Protein AF-A0A5C7Q2H9-F1 (afdb_monomer)

Structure (mmCIF, N/CA/C/O backbone):
data_AF-A0A5C7Q2H9-F1
#
_entry.id   AF-A0A5C7Q2H9-F1
#
loop_
_atom_site.group_PDB
_atom_site.id
_atom_site.type_symbol
_atom_site.label_atom_id
_atom_site.label_alt_id
_atom_site.label_comp_id
_atom_site.label_asym_id
_atom_site.label_entity_id
_atom_site.label_seq_id
_atom_site.pdbx_PDB_ins_code
_atom_site.Cartn_x
_atom_site.Cartn_y
_atom_site.Cartn_z
_atom_site.occupancy
_atom_site.B_iso_or_equiv
_atom_site.auth_seq_id
_atom_site.auth_comp_id
_atom_site.auth_asym_id
_atom_site.auth_atom_id
_atom_site.pdbx_PDB_model_num
ATOM 1 N N . MET A 1 1 ? 80.561 -2.958 -40.120 1.00 43.91 1 MET A N 1
ATOM 2 C CA . MET A 1 1 ? 79.368 -3.526 -39.454 1.00 43.91 1 MET A CA 1
ATOM 3 C C . MET A 1 1 ? 79.113 -2.727 -38.179 1.00 43.91 1 MET A C 1
ATOM 5 O O . MET A 1 1 ? 79.633 -3.078 -37.132 1.00 43.91 1 MET A O 1
ATOM 9 N N . THR A 1 2 ? 78.422 -1.591 -38.275 1.00 43.97 2 THR A N 1
ATOM 10 C CA . THR A 1 2 ? 78.066 -0.746 -37.122 1.00 43.97 2 THR A CA 1
ATOM 11 C C . THR A 1 2 ? 76.603 -1.008 -36.749 1.00 43.97 2 THR A C 1
ATOM 13 O O . THR A 1 2 ? 75.748 -1.007 -37.637 1.00 43.97 2 THR A O 1
ATOM 16 N N . PRO A 1 3 ? 76.284 -1.284 -35.473 1.00 53.56 3 PRO A N 1
ATOM 17 C CA . PRO A 1 3 ? 74.920 -1.579 -35.064 1.00 53.56 3 PRO A CA 1
ATOM 18 C C . PRO A 1 3 ? 74.097 -0.288 -35.021 1.00 53.56 3 PRO A C 1
ATOM 20 O O . PRO A 1 3 ? 74.518 0.722 -34.459 1.00 53.56 3 PRO A O 1
ATOM 23 N N . TRP A 1 4 ? 72.906 -0.331 -35.618 1.00 52.41 4 TRP A N 1
ATOM 24 C CA . TRP A 1 4 ? 71.904 0.731 -35.553 1.00 52.41 4 TRP A CA 1
ATOM 25 C C . TRP A 1 4 ? 71.413 0.890 -34.105 1.00 52.41 4 TRP A C 1
ATOM 27 O O . TRP A 1 4 ? 70.539 0.162 -33.632 1.00 52.41 4 TRP A O 1
ATOM 37 N N . SER A 1 5 ? 71.982 1.849 -33.380 1.00 57.59 5 SER A N 1
ATOM 38 C CA . SER A 1 5 ? 71.458 2.308 -32.099 1.00 57.59 5 SER A CA 1
ATOM 39 C C . SER A 1 5 ? 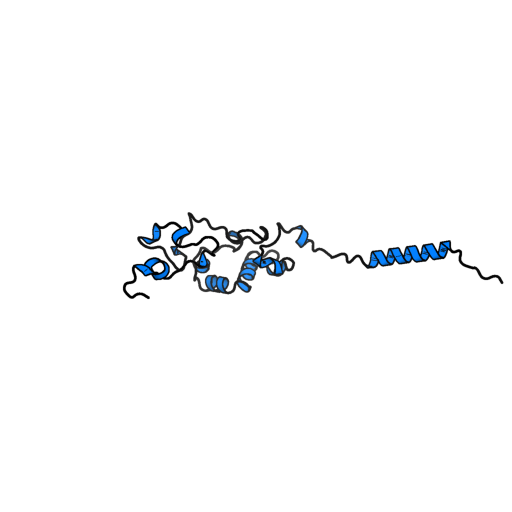70.201 3.146 -32.349 1.00 57.59 5 SER A C 1
ATOM 41 O O . SER A 1 5 ? 70.237 4.231 -32.926 1.00 57.59 5 SER A O 1
ATOM 43 N N . ALA A 1 6 ? 69.045 2.612 -31.948 1.00 56.84 6 ALA A N 1
ATOM 44 C CA . ALA A 1 6 ? 67.776 3.324 -32.029 1.00 56.84 6 ALA A CA 1
ATOM 45 C C . ALA A 1 6 ? 67.854 4.635 -31.229 1.00 56.84 6 ALA A C 1
ATOM 47 O O . ALA A 1 6 ? 68.135 4.621 -30.029 1.00 56.84 6 ALA A O 1
ATOM 48 N N . THR A 1 7 ? 67.586 5.760 -31.894 1.00 55.88 7 THR A N 1
ATOM 49 C CA . THR A 1 7 ? 67.610 7.089 -31.280 1.00 55.88 7 THR A CA 1
ATOM 50 C C . THR A 1 7 ? 66.599 7.190 -30.125 1.00 55.88 7 THR A C 1
ATOM 52 O O . THR A 1 7 ? 65.495 6.637 -30.216 1.00 55.88 7 THR A O 1
ATOM 55 N N . PRO A 1 8 ? 66.932 7.907 -29.035 1.00 58.62 8 PRO A N 1
ATOM 56 C CA . PRO A 1 8 ? 66.108 7.993 -27.821 1.00 58.62 8 PRO A CA 1
ATOM 57 C C . PRO A 1 8 ? 64.668 8.471 -28.083 1.00 58.62 8 PRO A C 1
ATOM 59 O O . PRO A 1 8 ? 63.737 8.015 -27.419 1.00 58.62 8 PRO A O 1
ATOM 62 N N . ALA A 1 9 ? 64.455 9.275 -29.130 1.00 57.66 9 ALA A N 1
ATOM 63 C CA . ALA A 1 9 ? 63.135 9.727 -29.573 1.00 57.66 9 ALA A CA 1
ATOM 64 C C . ALA A 1 9 ? 62.186 8.579 -29.988 1.00 57.66 9 ALA A C 1
ATOM 66 O O . ALA A 1 9 ? 60.993 8.619 -29.695 1.00 57.66 9 ALA A O 1
ATOM 67 N N . ARG A 1 10 ? 62.701 7.509 -30.615 1.00 56.38 10 ARG A N 1
ATOM 68 C CA . ARG A 1 10 ? 61.885 6.355 -31.047 1.00 56.38 10 ARG A CA 1
ATOM 69 C C . ARG A 1 10 ? 61.493 5.438 -29.887 1.00 56.38 10 ARG A C 1
ATOM 71 O O . ARG A 1 10 ? 60.463 4.769 -29.956 1.00 56.38 10 ARG A O 1
ATOM 78 N N . ARG A 1 11 ? 62.298 5.407 -28.818 1.00 57.28 11 ARG A N 1
ATOM 79 C CA . ARG A 1 11 ? 61.964 4.691 -27.577 1.00 57.28 11 ARG A CA 1
ATOM 80 C C . ARG A 1 11 ? 60.882 5.438 -26.798 1.00 57.28 11 ARG A C 1
ATOM 82 O O . ARG A 1 11 ? 59.907 4.806 -26.409 1.00 57.28 11 ARG A O 1
ATOM 89 N N . ALA A 1 12 ? 60.990 6.761 -26.664 1.00 60.12 12 ALA A N 1
ATOM 90 C CA . ALA A 1 12 ? 59.970 7.586 -26.008 1.00 60.12 12 ALA A CA 1
ATOM 91 C C . ALA A 1 12 ? 58.595 7.490 -26.698 1.00 60.12 12 ALA A C 1
ATOM 93 O O . ALA A 1 12 ? 57.584 7.310 -26.027 1.00 60.12 12 ALA A O 1
ATOM 94 N N . ALA A 1 13 ? 58.557 7.500 -28.036 1.00 60.72 13 ALA A N 1
ATOM 95 C CA . ALA A 1 13 ? 57.314 7.361 -28.800 1.00 60.72 13 ALA A CA 1
ATOM 96 C C . ALA A 1 13 ? 56.616 6.000 -28.598 1.00 60.72 13 ALA A C 1
ATOM 98 O O . ALA A 1 13 ? 55.392 5.943 -28.527 1.00 60.72 13 ALA A O 1
ATOM 99 N N . ARG A 1 14 ? 57.376 4.901 -28.456 1.00 59.72 14 ARG A N 1
ATOM 100 C CA . ARG A 1 14 ? 56.824 3.562 -28.168 1.00 59.72 14 ARG A CA 1
ATOM 101 C C . ARG A 1 14 ? 56.253 3.446 -26.755 1.00 59.72 14 ARG A C 1
ATOM 103 O O . ARG A 1 14 ? 55.215 2.817 -26.584 1.00 59.72 14 ARG A O 1
ATOM 110 N N . TRP A 1 15 ? 56.897 4.067 -25.767 1.00 60.41 15 TRP A N 1
ATOM 111 C CA . TRP A 1 15 ? 56.388 4.107 -24.393 1.00 60.41 15 TRP A CA 1
ATOM 112 C C . TRP A 1 15 ? 55.160 5.009 -24.257 1.00 60.41 15 TRP A C 1
ATOM 114 O O . TRP A 1 15 ? 54.217 4.635 -23.570 1.00 60.41 15 TRP A O 1
ATOM 124 N N . LEU A 1 16 ? 55.122 6.134 -24.977 1.00 60.50 16 LEU A N 1
ATOM 125 C CA . LEU A 1 16 ? 53.934 6.985 -25.071 1.00 60.50 16 LEU A CA 1
ATOM 126 C C . LEU A 1 16 ? 52.753 6.246 -25.719 1.00 60.50 16 LEU A C 1
ATOM 128 O O . LEU A 1 16 ? 51.650 6.293 -25.185 1.00 60.50 16 LEU A O 1
ATOM 132 N N . LEU A 1 17 ? 52.975 5.502 -26.809 1.00 59.62 17 LEU A N 1
ATOM 133 C CA . LEU A 1 17 ? 51.911 4.714 -27.448 1.00 59.62 17 LEU A CA 1
ATOM 134 C C . LEU A 1 17 ? 51.397 3.575 -26.547 1.00 59.62 17 LEU A C 1
ATOM 136 O O . LEU A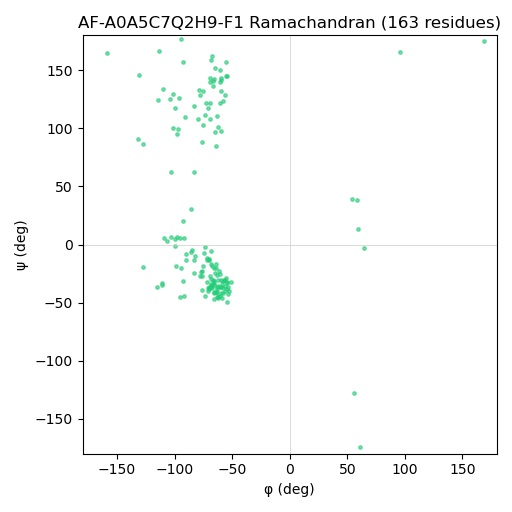 1 17 ? 50.193 3.341 -26.474 1.00 59.62 17 LEU A O 1
ATOM 140 N N . ALA A 1 18 ? 52.299 2.879 -25.845 1.00 61.97 18 ALA A N 1
ATOM 141 C CA . ALA A 1 18 ? 51.935 1.814 -24.910 1.00 61.97 18 ALA A CA 1
ATOM 142 C C . ALA A 1 18 ? 51.188 2.353 -23.677 1.00 61.97 18 ALA A C 1
ATOM 144 O O . ALA A 1 18 ? 50.229 1.732 -23.227 1.00 61.97 18 ALA A O 1
ATOM 145 N N . ALA A 1 19 ? 51.574 3.530 -23.172 1.00 61.59 19 ALA A N 1
ATOM 146 C CA . ALA A 1 19 ? 50.869 4.204 -22.086 1.00 61.59 19 ALA A CA 1
ATOM 147 C C . ALA A 1 19 ? 49.458 4.643 -22.510 1.00 61.59 19 ALA A C 1
ATOM 149 O O . ALA A 1 19 ? 48.507 4.422 -21.768 1.00 61.59 19 ALA A O 1
ATOM 150 N N . VAL A 1 20 ? 49.288 5.182 -23.722 1.00 62.62 20 VAL A N 1
ATOM 151 C CA . VAL A 1 20 ? 47.965 5.569 -24.249 1.00 62.62 20 VAL A CA 1
ATOM 152 C C . VAL A 1 20 ? 47.046 4.353 -24.429 1.00 62.62 20 VAL A C 1
ATOM 154 O O . VAL A 1 20 ? 45.878 4.410 -24.051 1.00 62.62 20 VAL A O 1
ATOM 157 N N . LEU A 1 21 ? 47.565 3.224 -24.926 1.00 60.34 21 LEU A N 1
ATOM 158 C CA . LEU A 1 21 ? 46.790 1.982 -25.059 1.00 60.34 21 LEU A CA 1
ATOM 159 C C . LEU A 1 21 ? 46.430 1.353 -23.700 1.00 60.34 21 LEU A C 1
ATOM 161 O O . LEU A 1 21 ? 45.325 0.836 -23.546 1.00 60.34 21 LEU A O 1
ATOM 165 N N . ALA A 1 22 ? 47.311 1.442 -22.700 1.00 59.91 22 ALA A N 1
ATOM 166 C CA . ALA A 1 22 ? 47.019 0.988 -21.338 1.00 59.91 22 ALA A CA 1
ATOM 167 C C . ALA A 1 22 ? 45.946 1.853 -20.647 1.00 59.91 22 ALA A C 1
ATOM 169 O O . ALA A 1 22 ? 45.101 1.320 -19.932 1.00 59.91 22 ALA A O 1
ATOM 170 N N . ILE A 1 23 ? 45.921 3.165 -20.913 1.00 60.00 23 ILE A N 1
ATOM 171 C CA . ILE A 1 23 ? 44.886 4.078 -20.399 1.00 60.00 23 ILE A CA 1
ATOM 172 C C . ILE A 1 23 ? 43.519 3.788 -21.049 1.00 60.00 23 ILE A C 1
ATOM 174 O O . ILE A 1 23 ? 42.492 3.830 -20.373 1.00 60.00 23 ILE A O 1
ATOM 178 N N . MET A 1 24 ? 43.485 3.424 -22.336 1.00 56.75 24 MET A N 1
ATOM 179 C CA . MET A 1 24 ? 42.240 3.041 -23.019 1.00 56.75 24 MET A CA 1
ATOM 180 C C . MET A 1 24 ? 41.699 1.671 -22.572 1.00 56.75 24 MET A C 1
ATOM 182 O O . MET A 1 24 ? 40.485 1.496 -22.503 1.00 56.75 24 MET A O 1
ATOM 186 N N . GLY A 1 25 ? 42.568 0.722 -22.204 1.00 55.81 25 GLY A N 1
ATOM 187 C CA . GLY A 1 25 ? 42.173 -0.612 -21.721 1.00 55.81 25 GLY A CA 1
ATOM 188 C C . GLY A 1 25 ? 41.556 -0.649 -20.314 1.00 55.81 25 GLY A C 1
ATOM 189 O O . GLY A 1 25 ? 40.994 -1.670 -19.925 1.00 55.81 25 GLY A O 1
ATOM 190 N N . TRP A 1 26 ? 41.634 0.450 -19.557 1.00 55.25 26 TRP A N 1
ATOM 191 C CA . TRP A 1 26 ? 41.023 0.589 -18.225 1.00 55.25 26 TRP A CA 1
ATOM 192 C C . TRP A 1 26 ? 39.693 1.336 -18.210 1.00 55.25 26 TRP A C 1
ATOM 194 O O . TRP A 1 26 ? 39.067 1.453 -17.157 1.00 55.25 26 TRP A O 1
ATOM 204 N N . SER A 1 27 ? 39.220 1.801 -19.365 1.00 55.00 27 SER A N 1
ATOM 205 C CA . SER A 1 27 ? 37.860 2.315 -19.470 1.00 55.00 27 SER A CA 1
ATOM 206 C C . SER A 1 27 ? 36.901 1.128 -19.496 1.00 55.00 27 SER A C 1
ATOM 208 O O . SER A 1 27 ? 36.553 0.617 -20.559 1.00 55.00 27 SER A O 1
ATOM 210 N N . SER A 1 28 ? 36.475 0.664 -18.321 1.00 58.38 28 SER A N 1
ATOM 211 C CA . SER A 1 28 ? 35.272 -0.154 -18.205 1.00 58.38 28 SER A CA 1
ATOM 212 C C . SER A 1 28 ? 34.087 0.711 -18.626 1.00 58.38 28 SER A C 1
ATOM 214 O O . SER A 1 28 ? 33.424 1.348 -17.811 1.00 58.38 28 SER A O 1
ATOM 216 N N . ALA A 1 29 ? 33.839 0.772 -19.934 1.00 55.72 29 ALA A N 1
ATOM 217 C CA . ALA A 1 29 ? 32.596 1.287 -20.469 1.00 55.72 29 ALA A CA 1
ATOM 218 C C . ALA A 1 29 ? 31.479 0.409 -19.896 1.00 55.72 29 ALA A C 1
ATOM 220 O O . ALA A 1 29 ? 31.248 -0.710 -20.353 1.00 55.72 29 ALA A O 1
ATOM 221 N N . GLN A 1 30 ? 30.838 0.882 -18.829 1.00 62.19 30 GLN A N 1
ATOM 222 C CA . GLN A 1 30 ? 29.636 0.254 -18.317 1.00 62.19 30 GLN A CA 1
ATOM 223 C C . GLN A 1 30 ? 28.590 0.387 -19.421 1.00 62.19 30 GLN A C 1
ATOM 225 O O . GLN A 1 30 ? 28.160 1.494 -19.740 1.00 62.19 30 GLN A O 1
ATOM 230 N N . ALA A 1 31 ? 28.227 -0.729 -20.049 1.00 47.25 31 ALA A N 1
ATOM 231 C CA . ALA A 1 31 ? 27.101 -0.765 -20.965 1.00 47.25 31 ALA A CA 1
ATOM 232 C C . ALA A 1 31 ? 25.847 -0.410 -20.157 1.00 47.25 31 ALA A C 1
ATOM 234 O O . ALA A 1 31 ? 25.347 -1.224 -19.384 1.00 47.25 31 ALA A O 1
ATOM 235 N N . GLN A 1 32 ? 25.389 0.835 -20.268 1.00 56.81 32 GLN A N 1
ATOM 236 C CA . GLN A 1 32 ? 24.126 1.245 -19.674 1.00 56.81 32 GLN A CA 1
ATOM 237 C C . GLN A 1 32 ? 23.010 0.843 -20.637 1.00 56.81 32 GLN A C 1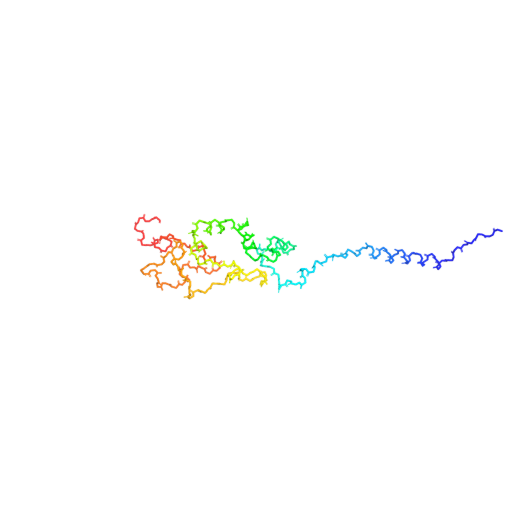
ATOM 239 O O . GLN A 1 32 ? 23.000 1.245 -21.800 1.00 56.81 32 GLN A O 1
ATOM 244 N N . ASN A 1 33 ? 22.110 -0.013 -20.160 1.00 61.69 33 ASN A N 1
ATOM 245 C CA . ASN A 1 33 ? 20.968 -0.519 -20.919 1.00 61.69 33 ASN A CA 1
ATOM 246 C C . ASN A 1 33 ? 20.063 0.660 -21.333 1.00 61.69 33 ASN A C 1
ATOM 248 O O . ASN A 1 33 ? 19.848 1.574 -20.534 1.00 61.69 33 ASN A O 1
ATOM 252 N N . ILE A 1 34 ? 19.515 0.654 -22.555 1.00 65.06 34 ILE A N 1
ATOM 253 C CA . ILE A 1 34 ? 18.642 1.730 -23.084 1.00 65.06 34 ILE A CA 1
ATOM 254 C C . ILE A 1 34 ? 17.426 1.975 -22.179 1.00 65.06 34 ILE A C 1
ATOM 256 O O . ILE A 1 34 ? 16.949 3.099 -22.043 1.00 65.06 34 ILE A O 1
ATOM 260 N N . GLU A 1 35 ? 16.960 0.926 -21.512 1.00 62.72 35 GLU A N 1
ATOM 261 C CA . GLU A 1 35 ? 15.871 0.941 -20.544 1.00 62.72 35 GLU A CA 1
ATOM 262 C C . GLU A 1 35 ? 16.145 1.903 -19.379 1.00 62.72 35 GLU A C 1
ATOM 264 O O . GLU A 1 35 ? 15.220 2.538 -18.877 1.00 62.72 35 GLU A O 1
ATOM 269 N N . SER A 1 36 ? 17.418 2.079 -19.004 1.00 59.78 36 SER A N 1
ATOM 270 C CA . SER A 1 36 ? 17.836 3.007 -17.954 1.00 59.78 36 SER A CA 1
ATOM 271 C C . SER A 1 36 ? 17.576 4.469 -18.325 1.00 59.78 36 SER A C 1
ATOM 273 O O . SER A 1 36 ? 17.242 5.268 -17.459 1.00 59.78 36 SER A O 1
ATOM 275 N N . VAL A 1 37 ? 17.674 4.811 -19.613 1.00 66.94 37 VAL A N 1
ATOM 276 C CA . VAL A 1 37 ? 17.479 6.179 -20.127 1.00 66.94 37 VAL A CA 1
ATOM 277 C C . VAL A 1 37 ? 15.996 6.563 -20.171 1.00 66.94 37 VAL A C 1
ATOM 279 O O . VAL A 1 37 ? 15.651 7.740 -20.136 1.00 66.94 37 VAL A O 1
ATOM 282 N N . LEU A 1 38 ? 15.105 5.572 -20.223 1.00 71.81 38 LEU A N 1
ATOM 283 C CA . LEU A 1 38 ? 13.660 5.764 -20.364 1.00 71.81 38 LEU A CA 1
ATOM 284 C C . LEU A 1 38 ? 12.903 5.695 -19.025 1.00 71.81 38 LEU A C 1
ATOM 286 O O . LEU A 1 38 ? 11.669 5.705 -19.025 1.00 71.81 38 LEU A O 1
ATOM 290 N N . ARG A 1 39 ? 13.605 5.616 -17.883 1.00 74.75 39 ARG A N 1
ATOM 291 C CA . ARG A 1 39 ? 12.962 5.533 -16.563 1.00 74.75 39 ARG A CA 1
ATOM 292 C C . ARG A 1 39 ? 12.470 6.926 -16.110 1.00 74.75 39 ARG A C 1
ATOM 294 O O . ARG A 1 39 ? 13.264 7.863 -16.111 1.00 74.75 39 ARG A O 1
ATOM 301 N N . PRO A 1 40 ? 11.194 7.093 -15.698 1.00 80.12 40 PRO A N 1
ATOM 302 C CA . PRO A 1 40 ? 10.653 8.398 -15.282 1.00 80.12 40 PRO A CA 1
ATOM 303 C C . PRO A 1 40 ? 11.357 9.024 -14.068 1.00 80.12 40 PRO A C 1
ATOM 305 O O . PRO A 1 40 ? 11.280 10.233 -13.866 1.00 80.12 40 PRO A O 1
ATOM 308 N N . GLY A 1 41 ? 12.010 8.193 -13.255 1.00 85.06 41 GLY A N 1
ATOM 309 C CA . GLY A 1 41 ? 12.741 8.560 -12.050 1.00 85.06 41 GLY A CA 1
ATOM 310 C C . GLY A 1 41 ? 13.117 7.317 -11.244 1.00 85.06 41 GLY A C 1
ATOM 311 O O . GLY A 1 41 ? 12.713 6.196 -11.590 1.00 85.06 41 GLY A O 1
ATOM 312 N N . ASP A 1 42 ? 13.875 7.521 -10.169 1.00 90.81 42 ASP A N 1
ATOM 313 C CA . ASP A 1 42 ? 14.256 6.461 -9.234 1.00 90.81 42 ASP A CA 1
ATOM 314 C C . ASP A 1 42 ? 13.018 5.744 -8.681 1.00 90.81 42 ASP A C 1
ATOM 316 O O . ASP A 1 42 ? 11.976 6.360 -8.413 1.00 90.81 42 ASP A O 1
ATOM 320 N N . VAL A 1 43 ? 13.151 4.438 -8.447 1.00 92.44 43 VAL A N 1
ATOM 321 C CA . VAL A 1 43 ? 12.127 3.675 -7.723 1.00 92.44 43 VAL A CA 1
ATOM 322 C C . VAL A 1 43 ? 12.072 4.098 -6.252 1.00 92.44 43 VAL A C 1
ATOM 324 O O . VAL A 1 43 ? 13.049 4.625 -5.709 1.00 92.44 43 VAL A O 1
ATOM 327 N N . ILE A 1 44 ? 10.958 3.851 -5.563 1.00 93.94 44 ILE A N 1
ATOM 328 C CA . ILE A 1 44 ? 10.831 4.126 -4.125 1.00 93.94 44 ILE A CA 1
ATOM 329 C C . ILE A 1 44 ? 11.931 3.438 -3.308 1.00 93.94 44 ILE A C 1
ATOM 331 O O . ILE A 1 44 ? 12.481 2.406 -3.696 1.00 93.94 44 ILE A O 1
ATOM 335 N N . GLN A 1 45 ? 12.215 3.966 -2.114 1.00 94.25 45 GLN A N 1
ATOM 336 C CA . GLN A 1 45 ? 13.271 3.434 -1.247 1.00 94.25 45 GLN A CA 1
ATOM 337 C C . GLN A 1 45 ? 13.131 1.926 -0.973 1.00 94.25 45 GLN A C 1
ATOM 339 O O . GLN A 1 45 ? 14.134 1.218 -0.909 1.00 94.25 45 GLN A O 1
ATOM 344 N N . GLY A 1 46 ? 11.897 1.424 -0.841 1.00 92.38 46 GLY A N 1
ATOM 345 C CA . GLY A 1 46 ? 11.622 0.006 -0.585 1.00 92.38 46 GLY A CA 1
ATOM 346 C C . GLY A 1 46 ? 12.031 -0.932 -1.726 1.00 92.38 46 GLY A C 1
ATOM 347 O O . GLY A 1 46 ? 12.329 -2.097 -1.474 1.00 92.38 46 GLY A O 1
ATOM 348 N N . HIS A 1 47 ? 12.100 -0.426 -2.959 1.00 94.56 47 HIS A N 1
ATOM 349 C CA . HIS A 1 47 ? 12.478 -1.197 -4.144 1.00 94.56 47 HIS A CA 1
ATOM 350 C C . HIS A 1 47 ? 13.851 -0.819 -4.703 1.00 94.56 47 HIS A C 1
ATOM 352 O O . HIS A 1 47 ? 14.269 -1.393 -5.702 1.00 94.56 47 HIS A O 1
ATOM 358 N N . ALA A 1 48 ? 14.607 0.052 -4.024 1.00 94.38 48 ALA A N 1
ATOM 359 C CA . ALA A 1 48 ? 15.941 0.486 -4.452 1.00 94.38 48 ALA A CA 1
ATOM 360 C C . ALA A 1 48 ? 16.894 -0.674 -4.791 1.00 94.38 48 ALA A C 1
ATOM 362 O O . ALA A 1 48 ? 17.709 -0.569 -5.701 1.00 94.38 48 ALA A O 1
ATOM 363 N N . LYS A 1 49 ? 16.758 -1.812 -4.100 1.00 94.25 49 LYS A N 1
ATOM 364 C CA . LYS A 1 49 ? 17.547 -3.024 -4.362 1.00 94.25 49 LYS A CA 1
ATOM 365 C C . LYS A 1 49 ? 17.330 -3.609 -5.769 1.00 94.25 49 LYS A C 1
ATOM 367 O O . LYS A 1 49 ? 18.237 -4.240 -6.299 1.00 94.25 49 LYS A O 1
ATOM 372 N N . TRP A 1 50 ? 16.141 -3.441 -6.339 1.00 91.81 50 TRP A N 1
ATOM 373 C CA . TRP A 1 50 ? 15.706 -4.066 -7.595 1.00 91.81 50 TRP A CA 1
ATOM 374 C C . TRP A 1 50 ? 15.734 -3.111 -8.784 1.00 91.81 50 TRP A C 1
ATOM 376 O O . TRP A 1 50 ? 15.293 -3.464 -9.871 1.00 91.81 50 TRP A O 1
ATOM 386 N N . GLU A 1 51 ? 16.254 -1.904 -8.589 1.00 89.06 51 GLU A N 1
ATOM 387 C CA . GLU A 1 51 ? 16.182 -0.832 -9.572 1.00 89.06 51 GLU A CA 1
ATOM 388 C C . GLU A 1 51 ? 16.815 -1.182 -10.928 1.00 89.06 51 GLU A C 1
ATOM 390 O O . GLU A 1 51 ? 16.276 -0.833 -11.977 1.00 89.06 51 GLU A O 1
ATOM 395 N N . GLU A 1 52 ? 17.921 -1.923 -10.915 1.00 87.44 52 GLU A N 1
ATOM 396 C CA . GLU A 1 52 ? 18.602 -2.353 -12.140 1.00 87.44 52 GLU A CA 1
ATOM 397 C C . GLU A 1 52 ? 18.030 -3.652 -12.729 1.00 87.44 52 GLU A C 1
ATOM 399 O O . GLU A 1 52 ? 18.401 -4.058 -13.830 1.00 87.44 52 GLU A O 1
ATOM 404 N N . ASP A 1 53 ? 17.107 -4.313 -12.027 1.00 90.12 53 ASP A N 1
ATOM 405 C CA . ASP A 1 53 ? 16.479 -5.557 -12.467 1.00 90.12 53 ASP A CA 1
ATOM 406 C C . ASP A 1 53 ? 15.063 -5.306 -12.994 1.00 90.12 53 ASP A C 1
ATOM 408 O O . ASP A 1 53 ? 14.066 -5.804 -12.472 1.00 90.12 53 ASP A O 1
ATOM 412 N N . CYS A 1 54 ? 14.959 -4.517 -14.067 1.00 88.31 54 CYS A N 1
ATOM 413 C CA . CYS A 1 54 ? 13.679 -4.029 -14.591 1.00 88.31 54 CYS A CA 1
ATOM 414 C C . CYS A 1 54 ? 12.663 -5.151 -14.884 1.00 88.31 54 CYS A C 1
ATOM 416 O O . CYS A 1 54 ? 11.455 -4.959 -14.735 1.00 88.31 54 CYS A O 1
ATOM 418 N N . LYS A 1 55 ? 13.138 -6.340 -15.283 1.00 90.31 55 LYS A N 1
ATOM 419 C CA . LYS A 1 55 ? 12.304 -7.521 -15.581 1.00 90.31 55 LYS A CA 1
ATOM 420 C C . LYS A 1 55 ? 11.606 -8.109 -14.350 1.00 90.31 55 LYS A C 1
ATOM 422 O O . LYS A 1 55 ? 10.618 -8.814 -14.519 1.00 90.31 55 LYS A O 1
ATOM 427 N N . SER A 1 56 ? 12.074 -7.798 -13.140 1.00 91.25 56 SER A N 1
ATOM 428 C CA . SER A 1 56 ? 11.391 -8.181 -11.899 1.00 91.25 56 SER A CA 1
ATOM 429 C C . SER A 1 56 ? 10.065 -7.441 -11.715 1.00 91.25 56 SER A C 1
ATOM 431 O O . SER A 1 56 ? 9.219 -7.880 -10.941 1.00 91.25 56 SER A O 1
ATOM 433 N N . CYS A 1 57 ? 9.849 -6.348 -12.455 1.00 90.00 57 CYS A N 1
ATOM 434 C CA . CYS A 1 57 ? 8.614 -5.573 -12.388 1.00 90.00 57 CYS A CA 1
ATOM 435 C C . CYS A 1 57 ? 7.952 -5.335 -13.747 1.00 90.00 57 CYS A C 1
ATOM 437 O O . CYS A 1 57 ? 6.771 -5.024 -13.764 1.00 90.00 57 CYS A O 1
ATOM 439 N N . HIS A 1 58 ? 8.649 -5.458 -14.879 1.00 90.00 58 HIS A N 1
ATOM 440 C CA . HIS A 1 58 ? 8.102 -5.163 -16.207 1.00 90.00 58 HIS A CA 1
ATOM 441 C C . HIS A 1 58 ? 7.997 -6.398 -17.100 1.00 90.00 58 HIS A C 1
ATOM 443 O O . HIS A 1 58 ? 8.997 -7.039 -17.422 1.00 90.00 58 HIS A O 1
ATOM 449 N N . VAL A 1 59 ? 6.785 -6.649 -17.604 1.00 90.31 59 VAL A N 1
ATOM 450 C CA . VAL A 1 59 ? 6.528 -7.638 -18.659 1.00 90.31 59 VAL A CA 1
ATOM 451 C C . VAL A 1 59 ? 6.293 -6.902 -19.975 1.00 90.31 59 VAL A C 1
ATOM 453 O O . VAL A 1 59 ? 5.442 -6.013 -20.068 1.00 90.31 59 VAL A O 1
ATOM 456 N N . LYS A 1 60 ? 7.063 -7.249 -21.012 1.00 88.56 60 LYS A N 1
ATOM 457 C CA . LYS A 1 60 ? 6.961 -6.604 -22.329 1.00 88.56 60 LYS A CA 1
ATOM 458 C C . LYS A 1 60 ? 5.558 -6.812 -22.906 1.00 88.56 60 LYS A C 1
ATOM 460 O O . LYS A 1 60 ? 5.132 -7.944 -23.090 1.00 88.56 60 LYS A O 1
ATOM 465 N N . PHE A 1 61 ? 4.876 -5.704 -23.200 1.00 87.06 61 PHE A N 1
ATOM 466 C CA . PHE A 1 61 ? 3.543 -5.650 -23.817 1.00 87.06 61 PHE A CA 1
ATOM 467 C C . PHE A 1 61 ? 2.404 -6.350 -23.052 1.00 87.06 61 PHE A C 1
ATOM 469 O O . PHE A 1 61 ? 1.310 -6.472 -23.594 1.00 87.06 61 PHE A O 1
ATOM 476 N N . ASP A 1 62 ? 2.604 -6.724 -21.784 1.00 89.94 62 ASP A N 1
ATOM 477 C CA . ASP A 1 62 ? 1.576 -7.370 -20.962 1.00 89.94 62 ASP A CA 1
ATOM 478 C C . ASP A 1 62 ? 1.460 -6.704 -19.584 1.00 89.94 62 ASP A C 1
ATOM 480 O O . ASP A 1 62 ? 2.126 -7.053 -18.607 1.00 89.94 62 ASP A O 1
ATOM 484 N N . ARG A 1 63 ? 0.577 -5.706 -19.505 1.00 82.81 63 ARG A N 1
ATOM 485 C CA . ARG A 1 63 ? 0.322 -4.973 -18.257 1.00 82.81 63 ARG A CA 1
ATOM 486 C C . ARG A 1 63 ? -0.382 -5.836 -17.207 1.00 82.81 63 ARG A C 1
ATOM 488 O O . ARG A 1 63 ? -0.176 -5.604 -16.022 1.00 82.81 63 ARG A O 1
ATOM 495 N N . ALA A 1 64 ? -1.187 -6.810 -17.631 1.00 84.69 64 ALA A N 1
ATOM 496 C CA . ALA A 1 64 ? -1.948 -7.663 -16.724 1.00 84.69 64 ALA A CA 1
ATOM 497 C C . ALA A 1 64 ? -1.050 -8.717 -16.061 1.00 84.69 64 ALA A C 1
ATOM 499 O O . ALA A 1 64 ? -1.187 -8.985 -14.868 1.00 84.69 64 ALA A O 1
ATOM 500 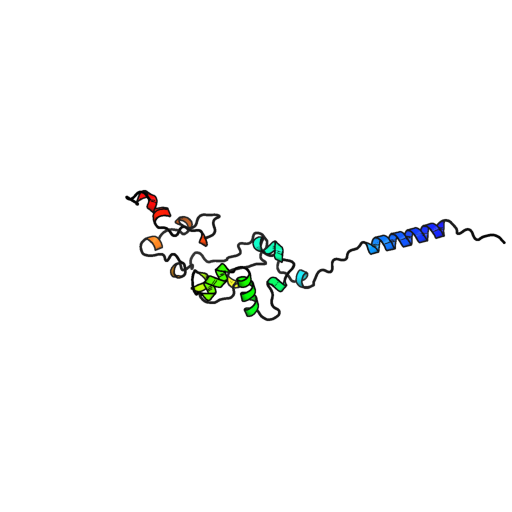N N . ALA A 1 65 ? -0.094 -9.287 -16.800 1.00 90.06 65 ALA A N 1
ATOM 501 C CA . ALA A 1 65 ? 0.927 -10.154 -16.220 1.00 90.06 65 ALA A CA 1
ATOM 502 C C . ALA A 1 65 ? 1.856 -9.387 -15.270 1.00 90.06 65 ALA A C 1
ATOM 504 O O . ALA A 1 65 ? 2.244 -9.930 -14.239 1.00 90.06 65 ALA A O 1
ATOM 505 N N . GLN A 1 66 ? 2.161 -8.120 -15.568 1.00 89.94 66 GLN A N 1
ATOM 506 C CA . GLN A 1 66 ? 2.966 -7.270 -14.690 1.00 89.94 66 GLN A CA 1
ATOM 507 C C . GLN A 1 66 ? 2.339 -7.084 -13.292 1.00 89.94 66 GLN A C 1
ATOM 509 O O . GLN A 1 66 ? 3.074 -7.106 -12.308 1.00 89.94 66 GLN A O 1
ATOM 514 N N . ASP A 1 67 ? 1.011 -6.992 -13.168 1.00 88.56 67 ASP A N 1
ATOM 515 C CA . ASP A 1 67 ? 0.350 -6.907 -11.851 1.00 88.56 67 ASP A CA 1
ATOM 516 C C . ASP A 1 67 ? 0.581 -8.168 -10.988 1.00 88.56 67 ASP A C 1
ATOM 518 O O . ASP A 1 67 ? 0.586 -8.097 -9.757 1.00 88.56 67 ASP A O 1
ATOM 522 N N . ARG A 1 68 ? 0.824 -9.336 -11.606 1.00 89.94 68 ARG A N 1
ATOM 523 C CA . ARG A 1 68 ? 1.132 -10.577 -10.871 1.00 89.94 68 ARG A CA 1
ATOM 524 C C . ARG A 1 68 ? 2.508 -10.532 -10.210 1.00 89.94 68 ARG A C 1
ATOM 526 O O . ARG A 1 68 ? 2.621 -10.972 -9.070 1.00 89.94 68 ARG A O 1
ATOM 533 N N . LEU A 1 69 ? 3.498 -9.916 -10.863 1.00 93.94 69 LEU A N 1
ATOM 534 C CA . LEU A 1 69 ? 4.862 -9.785 -10.330 1.00 93.94 69 LEU A CA 1
ATOM 535 C C . LEU A 1 69 ? 4.887 -9.045 -8.986 1.00 93.94 69 LEU A C 1
ATOM 537 O O . LEU A 1 69 ? 5.662 -9.387 -8.096 1.00 93.94 69 LEU A O 1
ATOM 541 N N . CYS A 1 70 ? 3.986 -8.075 -8.792 1.00 93.50 70 CYS A N 1
ATOM 542 C CA . CYS A 1 70 ? 3.835 -7.387 -7.511 1.00 93.50 70 CYS A CA 1
ATOM 543 C C . CYS A 1 70 ? 3.486 -8.376 -6.385 1.00 93.50 70 CYS A C 1
ATOM 545 O O . CYS A 1 70 ? 4.075 -8.339 -5.306 1.00 93.50 70 CYS A O 1
ATOM 547 N N . MET A 1 71 ? 2.541 -9.283 -6.640 1.00 93.31 71 MET A N 1
ATOM 548 C CA . MET A 1 71 ? 2.030 -10.239 -5.653 1.00 93.31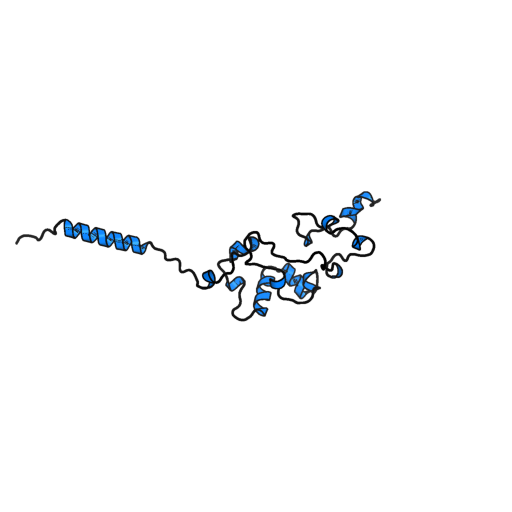 71 MET A CA 1
ATOM 549 C C . MET A 1 71 ? 2.987 -11.404 -5.370 1.00 93.31 71 MET A C 1
ATOM 551 O O . MET A 1 71 ? 2.850 -12.050 -4.329 1.00 93.31 71 MET A O 1
ATOM 555 N N . ASP A 1 72 ? 3.950 -11.672 -6.253 1.00 94.00 72 ASP A N 1
ATOM 556 C CA . ASP A 1 72 ? 4.957 -12.721 -6.053 1.00 94.00 72 ASP A CA 1
ATOM 557 C C . ASP A 1 72 ? 5.920 -12.370 -4.905 1.00 94.00 72 ASP A C 1
ATOM 559 O O . ASP A 1 72 ? 6.323 -13.241 -4.122 1.00 94.00 72 ASP A O 1
ATOM 563 N N . CYS A 1 73 ? 6.225 -11.076 -4.742 1.00 95.44 73 CYS A N 1
ATOM 564 C CA . CYS A 1 73 ? 6.965 -10.551 -3.593 1.00 95.44 73 CYS A CA 1
ATOM 565 C C . CYS A 1 73 ? 6.035 -10.105 -2.453 1.00 95.44 73 CYS A C 1
ATOM 567 O O . CYS A 1 73 ? 6.275 -10.457 -1.297 1.00 95.44 73 CYS A O 1
ATOM 569 N N . HIS A 1 74 ? 4.946 -9.391 -2.750 1.00 94.38 74 HIS A N 1
ATOM 570 C CA . HIS A 1 74 ? 3.950 -8.967 -1.759 1.00 94.38 74 HIS A CA 1
ATOM 571 C C . HIS A 1 74 ? 2.936 -10.083 -1.472 1.00 94.38 74 HIS A C 1
ATOM 573 O O . HIS A 1 74 ? 1.739 -9.948 -1.726 1.00 94.38 74 HIS A O 1
ATOM 579 N N . LYS A 1 75 ? 3.432 -11.205 -0.940 1.00 95.69 75 LYS A N 1
ATOM 580 C CA . LYS A 1 75 ? 2.677 -12.459 -0.799 1.00 95.69 75 LYS A CA 1
ATOM 581 C C . LYS A 1 75 ? 1.403 -12.320 0.028 1.00 95.69 75 LYS A C 1
ATOM 583 O O . LYS A 1 75 ? 0.385 -12.869 -0.377 1.00 95.69 75 LYS A O 1
ATOM 588 N N . GLU A 1 76 ? 1.457 -11.582 1.135 1.00 93.31 76 GLU A N 1
ATOM 589 C CA . GLU A 1 76 ? 0.302 -11.311 2.006 1.00 93.31 76 GLU A CA 1
ATOM 590 C C . GLU A 1 76 ? -0.787 -10.539 1.248 1.00 93.31 76 GLU A C 1
ATOM 592 O O . GLU A 1 76 ? -1.941 -10.951 1.219 1.00 93.31 76 GLU A O 1
ATOM 597 N N . ILE A 1 77 ? -0.402 -9.496 0.507 1.00 94.44 77 ILE A N 1
ATOM 598 C CA . ILE A 1 77 ? -1.333 -8.737 -0.342 1.00 94.44 77 ILE A CA 1
ATOM 599 C C . ILE A 1 77 ? -1.906 -9.627 -1.448 1.00 94.44 77 ILE A C 1
ATOM 601 O O . ILE A 1 77 ? -3.101 -9.598 -1.732 1.00 94.44 77 ILE A O 1
ATOM 605 N N . GLY A 1 78 ? -1.071 -10.471 -2.056 1.00 94.62 78 GLY A N 1
ATOM 606 C CA . GLY A 1 78 ? -1.530 -11.449 -3.034 1.00 94.62 78 GLY A CA 1
ATOM 607 C C . GLY A 1 78 ? -2.511 -12.466 -2.445 1.00 94.62 78 GLY A C 1
ATOM 608 O O . GLY A 1 78 ? -3.428 -12.902 -3.139 1.00 94.62 78 GLY A O 1
ATOM 609 N N . GLN A 1 79 ? -2.331 -12.869 -1.184 1.00 94.81 79 GLN A N 1
ATOM 610 C CA . GLN A 1 79 ? -3.271 -13.739 -0.478 1.00 94.81 79 GLN A CA 1
ATOM 611 C C . GLN A 1 79 ? -4.606 -13.029 -0.268 1.00 94.81 79 GLN A C 1
ATOM 613 O O . GLN A 1 79 ? -5.621 -13.611 -0.636 1.00 94.81 79 GLN A O 1
ATOM 618 N N . ASP A 1 80 ? -4.602 -11.776 0.189 1.00 94.06 80 ASP A N 1
ATOM 619 C CA . ASP A 1 80 ? -5.812 -10.959 0.333 1.00 94.06 80 ASP A CA 1
ATOM 620 C C . ASP A 1 80 ? -6.603 -10.859 -0.972 1.00 94.06 80 ASP A C 1
ATOM 622 O O . ASP A 1 80 ? -7.796 -11.163 -1.013 1.00 94.06 80 ASP A O 1
ATOM 626 N N . VAL A 1 81 ? -5.924 -10.520 -2.071 1.00 94.06 81 VAL A N 1
ATOM 627 C CA . VAL A 1 81 ? -6.549 -10.417 -3.398 1.00 94.06 81 VAL A CA 1
ATOM 628 C C . VAL A 1 81 ? -7.158 -11.753 -3.837 1.00 94.06 81 VAL A C 1
ATOM 630 O O . VAL A 1 81 ? -8.287 -11.787 -4.327 1.00 94.06 81 VAL A O 1
ATOM 633 N N . ARG A 1 82 ? -6.444 -12.872 -3.648 1.00 93.38 82 ARG A N 1
ATOM 634 C CA . ARG A 1 82 ? -6.926 -14.212 -4.038 1.00 93.38 82 ARG A CA 1
ATOM 635 C C . ARG A 1 82 ? -8.069 -14.712 -3.153 1.00 93.38 82 ARG A C 1
ATOM 637 O O . ARG A 1 82 ? -9.006 -15.317 -3.667 1.00 93.38 82 ARG A O 1
ATOM 644 N N . ALA A 1 83 ? -7.988 -14.468 -1.848 1.00 95.75 83 ALA A N 1
ATOM 645 C CA . ALA A 1 83 ? -8.976 -14.892 -0.860 1.00 95.75 83 ALA A CA 1
ATOM 646 C C . ALA A 1 83 ? -10.181 -13.943 -0.771 1.00 95.75 83 ALA A C 1
ATOM 648 O O . ALA A 1 83 ? -11.178 -14.287 -0.140 1.00 95.75 83 ALA A O 1
ATOM 649 N N . LYS A 1 84 ? -10.112 -12.773 -1.421 1.00 93.75 84 LYS A N 1
ATOM 650 C CA . LYS A 1 84 ? -11.097 -11.686 -1.309 1.00 93.75 84 LYS A CA 1
ATOM 651 C C . LYS A 1 84 ? -11.248 -11.184 0.134 1.00 93.75 84 LYS A C 1
ATOM 653 O O . LYS A 1 84 ? -12.346 -10.865 0.589 1.00 93.75 84 LYS A O 1
ATOM 658 N N . THR A 1 85 ? -10.130 -11.125 0.853 1.00 92.69 85 THR A N 1
ATOM 659 C CA . THR A 1 85 ? -10.022 -10.645 2.238 1.00 92.69 85 THR A CA 1
ATOM 660 C C . THR A 1 85 ? -9.214 -9.355 2.311 1.00 92.69 85 THR A C 1
ATOM 662 O O . THR A 1 85 ? -8.588 -8.945 1.331 1.00 92.69 85 THR A O 1
ATOM 665 N N . GLY A 1 86 ? -9.271 -8.676 3.458 1.00 91.69 86 GLY A N 1
ATOM 666 C CA . GLY A 1 86 ? -8.624 -7.381 3.640 1.00 91.69 86 GLY A CA 1
ATOM 667 C C . GLY A 1 86 ? -9.160 -6.306 2.687 1.00 91.69 86 GLY A C 1
ATOM 668 O O . GLY A 1 86 ? -10.106 -6.512 1.923 1.00 91.69 86 GLY A O 1
ATOM 669 N N . TYR A 1 87 ? -8.535 -5.130 2.713 1.00 93.06 87 TYR A N 1
ATOM 670 C CA . TYR A 1 87 ? -8.913 -4.040 1.808 1.00 93.06 87 TYR A CA 1
ATOM 671 C C . TYR A 1 87 ? -8.677 -4.411 0.335 1.00 93.06 87 TYR A C 1
ATOM 673 O O . TYR A 1 87 ? -9.559 -4.227 -0.503 1.00 93.06 87 TYR A O 1
ATOM 681 N N . HIS A 1 88 ? -7.516 -4.997 0.022 1.00 94.06 88 HIS A N 1
ATOM 682 C CA . HIS A 1 88 ? -7.128 -5.318 -1.355 1.00 94.06 88 HIS A CA 1
ATOM 683 C C . HIS A 1 88 ? -7.996 -6.408 -1.998 1.00 94.06 88 HIS A C 1
ATOM 685 O O . HIS A 1 88 ? -8.201 -6.378 -3.209 1.00 94.06 88 HIS A O 1
ATOM 691 N N . GLY A 1 89 ? -8.528 -7.353 -1.218 1.00 94.56 89 GLY A N 1
ATOM 692 C CA . GLY A 1 89 ? -9.426 -8.386 -1.729 1.00 94.56 89 GLY A CA 1
ATOM 693 C C . GLY A 1 89 ? -10.887 -7.955 -1.849 1.00 94.56 89 GLY A C 1
ATOM 694 O O . GLY A 1 89 ? -11.615 -8.528 -2.660 1.00 94.56 89 GLY A O 1
ATOM 695 N N . ARG A 1 90 ? -11.327 -6.960 -1.064 1.00 94.88 90 ARG A N 1
ATOM 696 C CA . ARG A 1 90 ? -12.718 -6.465 -1.068 1.00 94.88 90 ARG A CA 1
ATOM 697 C C . ARG A 1 90 ? -12.937 -5.256 -1.978 1.00 94.88 90 ARG A C 1
ATOM 699 O O . ARG A 1 90 ? -14.071 -4.988 -2.368 1.00 94.88 90 ARG A O 1
ATOM 706 N N . MET A 1 91 ? -11.880 -4.525 -2.327 1.00 93.19 91 MET A N 1
ATOM 707 C CA . MET A 1 91 ? -11.964 -3.389 -3.243 1.00 93.19 91 MET A CA 1
ATOM 708 C C . MET A 1 91 ? -12.305 -3.806 -4.680 1.00 93.19 91 MET A C 1
ATOM 710 O O . MET A 1 91 ? -12.118 -4.949 -5.101 1.00 93.19 91 MET A O 1
ATOM 714 N N . LYS A 1 92 ? -12.765 -2.836 -5.476 1.00 91.75 92 LYS A N 1
ATOM 715 C CA . LYS A 1 92 ? -12.970 -3.036 -6.913 1.00 91.75 92 LYS A CA 1
ATOM 716 C C . LYS A 1 92 ? -11.639 -3.423 -7.586 1.00 91.75 92 LYS A C 1
ATOM 718 O O . LYS A 1 92 ? -10.653 -2.708 -7.380 1.00 91.75 92 LYS A O 1
ATOM 723 N N . PRO A 1 93 ? -11.610 -4.476 -8.430 1.00 89.25 93 PRO A N 1
ATOM 724 C CA . PRO A 1 93 ? -10.408 -4.855 -9.164 1.00 89.25 93 PRO A CA 1
ATOM 725 C C . PRO A 1 93 ? -9.869 -3.700 -10.011 1.00 89.25 93 PRO A C 1
ATOM 727 O O . PRO A 1 93 ? -10.608 -3.087 -10.785 1.00 89.25 93 PRO A O 1
ATOM 730 N N . GLN A 1 94 ? -8.580 -3.412 -9.865 1.00 90.44 94 GLN A N 1
ATOM 731 C CA . GLN A 1 94 ? -7.848 -2.409 -10.636 1.00 90.44 94 GLN A CA 1
ATOM 732 C C . GLN A 1 94 ? -6.345 -2.700 -10.582 1.00 90.44 94 GLN A C 1
ATOM 734 O O . GLN A 1 94 ? -5.891 -3.470 -9.737 1.00 90.44 94 GLN A O 1
ATOM 739 N N . THR A 1 95 ? -5.572 -2.078 -11.472 1.00 90.81 95 THR A N 1
ATOM 740 C CA . THR A 1 95 ? -4.119 -2.283 -11.531 1.00 90.81 95 THR A CA 1
ATOM 741 C C . THR A 1 95 ? -3.431 -1.669 -10.316 1.00 90.81 95 THR A C 1
ATOM 743 O O . THR A 1 95 ? -3.757 -0.540 -9.936 1.00 90.81 95 THR A O 1
ATOM 746 N N . CYS A 1 96 ? -2.422 -2.347 -9.763 1.00 91.50 96 CYS A N 1
ATOM 747 C CA . CYS A 1 96 ? -1.730 -1.929 -8.535 1.00 91.50 96 CYS A CA 1
ATOM 748 C C . CYS A 1 96 ? -1.194 -0.491 -8.634 1.00 91.50 96 CYS A C 1
ATOM 750 O O . CYS A 1 96 ? -1.306 0.293 -7.692 1.00 91.50 96 CYS A O 1
ATOM 752 N N . ARG A 1 97 ? -0.684 -0.123 -9.819 1.00 89.81 97 ARG A N 1
ATOM 753 C CA . ARG A 1 97 ? -0.067 1.183 -10.099 1.00 89.81 97 ARG A CA 1
ATOM 754 C C . ARG A 1 97 ? -0.997 2.392 -9.992 1.00 89.81 97 ARG A C 1
ATOM 756 O O . ARG A 1 97 ? -0.503 3.512 -9.937 1.00 89.81 97 ARG A O 1
ATOM 763 N N . ASN A 1 98 ? -2.315 2.180 -10.004 1.00 90.12 98 ASN A N 1
ATOM 764 C CA . ASN A 1 98 ? -3.282 3.274 -9.877 1.00 90.12 98 ASN A CA 1
ATOM 765 C C . ASN A 1 98 ? -3.205 3.927 -8.499 1.00 90.12 98 ASN A C 1
ATOM 767 O O . ASN A 1 98 ? -3.450 5.121 -8.377 1.00 90.12 98 ASN A O 1
ATOM 771 N N . CYS A 1 99 ? -2.852 3.138 -7.483 1.00 91.12 99 CYS A N 1
ATOM 772 C CA . CYS A 1 99 ? -2.649 3.623 -6.127 1.00 91.12 99 CYS A CA 1
ATOM 773 C C . CYS A 1 99 ? -1.178 3.559 -5.718 1.00 91.12 99 CYS A C 1
ATOM 775 O O . CYS A 1 99 ? -0.750 4.441 -4.989 1.00 91.12 99 CYS A O 1
ATOM 777 N N . HIS A 1 100 ? -0.417 2.553 -6.174 1.00 91.94 100 HIS A N 1
ATOM 778 C CA . HIS A 1 100 ? 0.980 2.313 -5.797 1.00 91.94 100 HIS A CA 1
ATOM 779 C C . HIS A 1 100 ? 1.968 2.791 -6.866 1.00 91.94 100 HIS A C 1
ATOM 781 O O . HIS A 1 100 ? 2.222 2.091 -7.846 1.00 91.94 100 HIS A O 1
ATOM 787 N N . THR A 1 101 ? 2.575 3.960 -6.678 1.00 89.38 101 THR A N 1
ATOM 788 C CA . THR A 1 101 ? 3.548 4.501 -7.637 1.00 89.38 101 THR A CA 1
ATOM 789 C C . THR A 1 101 ? 4.986 4.189 -7.245 1.00 89.38 101 THR A C 1
ATOM 791 O O . THR A 1 101 ? 5.415 4.556 -6.152 1.00 89.38 101 THR A O 1
ATOM 794 N N . ASP A 1 102 ? 5.742 3.589 -8.164 1.00 91.00 102 ASP A N 1
ATOM 795 C CA . ASP A 1 102 ? 7.119 3.167 -7.894 1.00 91.00 102 ASP A CA 1
ATOM 796 C C . ASP A 1 102 ? 8.166 4.200 -8.331 1.00 91.00 102 ASP A C 1
ATOM 798 O O . ASP A 1 102 ? 9.040 4.559 -7.557 1.00 91.00 102 ASP A O 1
ATOM 802 N N . HIS A 1 103 ? 8.028 4.772 -9.529 1.00 91.12 103 HIS A N 1
ATOM 803 C CA . 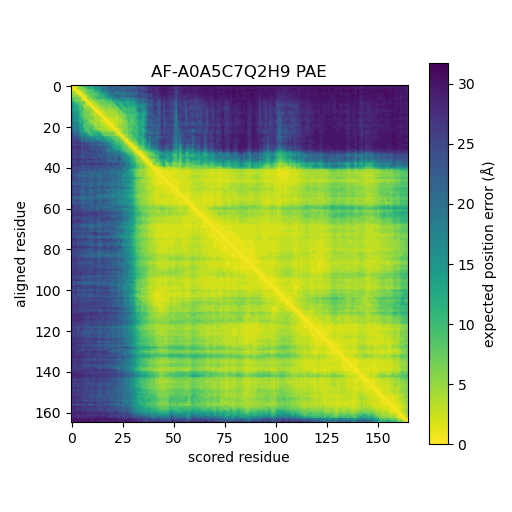HIS A 1 103 ? 9.005 5.698 -10.127 1.00 91.12 103 HIS A CA 1
ATOM 804 C C . HIS A 1 103 ? 8.830 7.173 -9.720 1.00 91.12 103 HIS A C 1
ATOM 806 O O . HIS A 1 103 ? 9.100 8.074 -10.512 1.00 91.12 103 HIS A O 1
ATOM 812 N N . LYS A 1 104 ? 8.325 7.450 -8.511 1.00 90.44 104 LYS A N 1
ATOM 813 C CA . LYS A 1 104 ? 8.178 8.831 -8.001 1.00 90.44 104 LYS A CA 1
ATOM 814 C C . LYS A 1 104 ? 9.357 9.282 -7.126 1.00 90.44 104 LYS A C 1
ATOM 816 O O . LYS A 1 104 ? 9.317 10.379 -6.573 1.00 90.44 104 LYS A O 1
ATOM 821 N N . GLY A 1 105 ? 10.406 8.468 -7.014 1.00 91.12 105 GLY A N 1
ATOM 822 C CA . GLY A 1 105 ? 11.600 8.759 -6.227 1.00 91.12 105 GLY A CA 1
ATOM 823 C C . GLY A 1 105 ? 11.584 8.156 -4.823 1.00 91.12 105 GLY A C 1
ATOM 824 O O . GLY A 1 105 ? 10.554 7.739 -4.289 1.00 91.12 105 GLY A O 1
ATOM 825 N N . ARG A 1 106 ? 12.763 8.139 -4.190 1.00 91.62 106 ARG A N 1
ATOM 826 C CA . ARG A 1 106 ? 13.027 7.438 -2.920 1.00 91.62 106 ARG A CA 1
ATOM 827 C C . ARG A 1 106 ? 12.071 7.800 -1.787 1.00 91.62 106 ARG A C 1
ATOM 829 O O . ARG A 1 106 ? 11.625 6.915 -1.062 1.00 91.62 106 ARG A O 1
ATOM 836 N N . GLY A 1 107 ? 11.767 9.088 -1.649 1.00 89.44 107 GLY A N 1
ATOM 837 C CA . GLY A 1 107 ? 10.924 9.631 -0.582 1.00 89.44 107 GLY A CA 1
ATOM 8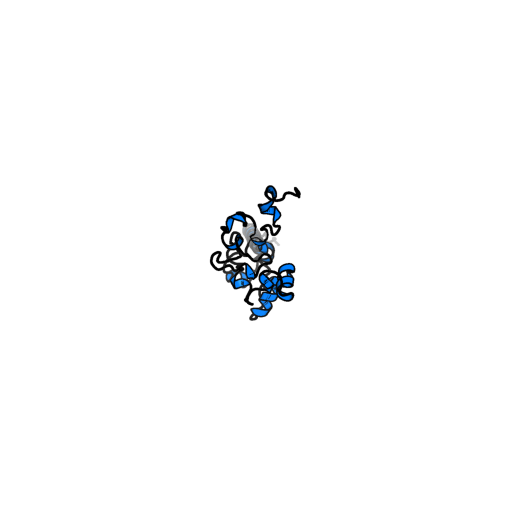38 C C . GLY A 1 107 ? 9.439 9.728 -0.926 1.00 89.44 107 GLY A C 1
ATOM 839 O O . GLY A 1 107 ? 8.682 10.303 -0.146 1.00 89.44 107 GLY A O 1
ATOM 840 N N . ALA A 1 108 ? 9.007 9.227 -2.087 1.00 88.12 108 ALA A N 1
ATOM 841 C CA . ALA A 1 108 ? 7.619 9.365 -2.499 1.00 88.12 108 ALA A CA 1
ATOM 842 C C . ALA A 1 108 ? 6.670 8.585 -1.584 1.00 88.12 108 ALA A C 1
ATOM 844 O O . ALA A 1 108 ? 6.937 7.454 -1.165 1.00 88.12 108 ALA A O 1
ATOM 845 N N . ARG A 1 109 ? 5.495 9.170 -1.332 1.00 86.81 109 ARG A N 1
ATOM 846 C CA . ARG A 1 109 ? 4.368 8.415 -0.791 1.00 86.81 109 ARG A CA 1
ATOM 847 C C . ARG A 1 109 ? 3.886 7.465 -1.885 1.00 86.81 109 ARG A C 1
ATOM 849 O O . ARG A 1 109 ? 3.276 7.906 -2.850 1.00 86.81 109 ARG A O 1
ATOM 856 N N . ILE A 1 110 ? 4.153 6.173 -1.705 1.00 89.12 110 ILE A N 1
ATOM 857 C CA . ILE A 1 110 ? 3.777 5.155 -2.691 1.00 89.12 110 ILE A CA 1
ATOM 858 C C . ILE A 1 110 ? 2.264 5.054 -2.873 1.00 89.12 110 ILE A C 1
ATOM 860 O O . ILE A 1 110 ? 1.839 4.870 -4.002 1.00 89.12 110 ILE A O 1
ATOM 864 N N . VAL A 1 111 ? 1.472 5.172 -1.797 1.00 89.94 111 VAL A N 1
ATOM 865 C CA . VAL A 1 111 ? 0.011 5.011 -1.853 1.00 89.94 111 VAL A CA 1
ATOM 866 C C . VAL A 1 111 ? -0.705 6.358 -1.896 1.00 89.94 111 VAL A C 1
ATOM 868 O O . VAL A 1 111 ? -0.665 7.118 -0.925 1.00 89.94 111 VAL A O 1
ATOM 871 N N . GLU A 1 112 ? -1.422 6.618 -2.982 1.00 81.31 112 GLU A N 1
ATOM 872 C CA . GLU A 1 112 ? -2.308 7.777 -3.118 1.00 81.31 112 GLU A CA 1
ATOM 873 C C . GLU A 1 112 ? -3.758 7.361 -2.826 1.00 81.31 112 GLU A C 1
ATOM 875 O O . GLU A 1 112 ? -4.459 6.836 -3.686 1.00 81.31 112 GLU A O 1
ATOM 880 N N . LEU A 1 113 ? -4.196 7.563 -1.577 1.00 85.62 113 LEU A N 1
ATOM 881 C CA . LEU A 1 113 ? -5.584 7.360 -1.143 1.00 85.62 113 LEU A CA 1
ATOM 882 C C . LEU A 1 113 ? -6.241 8.706 -0.840 1.00 85.62 113 LEU A C 1
ATOM 884 O O . LEU A 1 113 ? -5.675 9.529 -0.113 1.00 85.62 113 LEU A O 1
ATOM 888 N N . ASP A 1 114 ? -7.459 8.901 -1.340 1.00 88.00 114 ASP A N 1
ATOM 889 C CA . ASP A 1 114 ? -8.293 10.029 -0.938 1.00 88.00 114 ASP A CA 1
ATOM 890 C C . ASP A 1 114 ? -8.948 9.730 0.414 1.00 88.00 114 ASP A C 1
A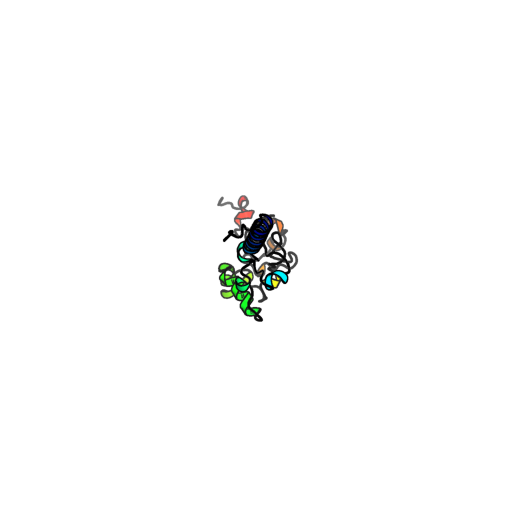TOM 892 O O . ASP A 1 114 ? -9.880 8.931 0.516 1.00 88.00 114 ASP A O 1
ATOM 896 N N . LYS A 1 115 ? -8.476 10.413 1.461 1.00 87.69 115 LYS A N 1
ATOM 897 C CA . LYS A 1 115 ? -9.022 10.293 2.819 1.00 87.69 115 LYS A CA 1
ATOM 898 C C . LYS A 1 115 ? -10.521 10.602 2.892 1.00 87.69 115 LYS A C 1
ATOM 900 O O . LYS A 1 115 ? -11.198 10.052 3.749 1.00 87.69 115 LYS A O 1
ATOM 905 N N . LYS A 1 116 ? -11.040 11.484 2.029 1.00 87.25 116 LYS A N 1
ATOM 906 C CA . LYS A 1 116 ? -12.452 11.900 2.046 1.00 87.25 116 LYS A CA 1
ATOM 907 C C . LYS A 1 116 ? -13.376 10.859 1.423 1.00 87.25 116 LYS A C 1
ATOM 909 O O . LYS A 1 116 ? -14.551 10.818 1.768 1.00 87.25 116 LYS A O 1
ATOM 914 N N . GLN A 1 117 ? -12.855 10.052 0.502 1.00 89.56 117 GLN A N 1
ATOM 915 C CA . GLN A 1 117 ? -13.619 9.035 -0.227 1.00 89.56 117 GLN A CA 1
ATOM 916 C C . GLN A 1 117 ? -13.302 7.608 0.233 1.00 89.56 117 GLN A C 1
ATOM 918 O O . GLN A 1 117 ? -13.817 6.647 -0.336 1.00 89.56 117 GLN A O 1
ATOM 923 N N . PHE A 1 118 ? -12.449 7.450 1.245 1.00 91.75 118 PHE A N 1
ATOM 924 C CA . PHE A 1 118 ? -12.041 6.139 1.719 1.00 91.75 118 PHE A CA 1
ATOM 925 C C . PHE A 1 118 ? -13.188 5.422 2.442 1.00 91.75 118 PHE A C 1
ATOM 927 O O . PHE A 1 118 ? -13.659 5.859 3.494 1.00 91.75 118 PHE A O 1
ATOM 934 N N . ASP A 1 119 ? -13.606 4.286 1.888 1.00 92.12 119 ASP A N 1
ATOM 935 C CA . ASP A 1 119 ? -14.680 3.470 2.442 1.00 92.12 119 ASP A CA 1
ATOM 936 C C . ASP A 1 119 ? -14.145 2.411 3.420 1.00 92.12 119 ASP A C 1
ATOM 938 O O . ASP A 1 119 ? -13.533 1.412 3.030 1.00 92.12 119 ASP A O 1
ATOM 942 N N . HIS A 1 120 ? -14.428 2.611 4.708 1.00 94.44 120 HIS A N 1
ATOM 943 C CA . HIS A 1 120 ? -14.078 1.665 5.768 1.00 94.44 120 HIS A CA 1
ATOM 944 C C . HIS A 1 120 ? -14.904 0.371 5.730 1.00 94.44 120 HIS A C 1
ATOM 946 O O . HIS A 1 120 ? -14.524 -0.599 6.377 1.00 94.44 120 HIS A O 1
ATOM 952 N N . SER A 1 121 ? -16.005 0.304 4.974 1.00 93.44 121 SER A N 1
ATOM 953 C CA . SER A 1 121 ? -16.781 -0.936 4.821 1.00 93.44 121 SER A CA 1
ATOM 954 C C . SER A 1 121 ? -15.989 -2.052 4.124 1.00 93.44 121 SER A C 1
ATOM 956 O O . SER A 1 121 ? -16.309 -3.231 4.275 1.00 93.44 121 SER A O 1
ATOM 958 N N . LEU A 1 122 ? -14.927 -1.681 3.404 1.00 93.19 122 LEU A N 1
ATOM 959 C CA . LEU A 1 122 ? -14.042 -2.591 2.681 1.00 93.19 122 LEU A CA 1
ATOM 960 C C . LEU A 1 122 ? -12.853 -3.075 3.524 1.00 93.19 122 LEU A C 1
ATOM 962 O O . LEU A 1 122 ? -12.105 -3.947 3.085 1.00 93.19 122 LEU A O 1
ATOM 966 N N . THR A 1 123 ? -12.642 -2.527 4.721 1.00 92.88 123 THR A N 1
ATOM 967 C CA . THR A 1 123 ? -11.529 -2.914 5.597 1.00 92.88 123 THR A CA 1
ATOM 968 C C . THR A 1 123 ? -11.964 -3.977 6.605 1.00 92.88 123 THR A C 1
ATOM 970 O O . THR A 1 123 ? -13.127 -4.374 6.665 1.00 92.88 123 THR A O 1
ATOM 973 N N . ASP A 1 124 ? -11.020 -4.456 7.413 1.00 89.62 124 ASP A N 1
ATOM 974 C CA . ASP A 1 124 ? -11.323 -5.374 8.515 1.00 89.62 124 ASP A CA 1
ATOM 975 C C . ASP A 1 124 ? -11.985 -4.670 9.716 1.00 89.62 124 ASP A C 1
ATOM 977 O O . ASP A 1 124 ? -12.475 -5.338 10.624 1.00 89.62 124 ASP A O 1
ATOM 981 N N . PHE A 1 125 ? -12.070 -3.332 9.702 1.00 91.69 125 PHE A N 1
ATOM 982 C CA . PHE A 1 125 ? -12.733 -2.530 10.730 1.00 91.69 125 PHE A CA 1
ATOM 983 C C . PHE A 1 125 ? -13.757 -1.573 10.111 1.00 91.69 125 PHE A C 1
ATOM 985 O O . PHE A 1 125 ? -13.483 -0.405 9.824 1.00 91.69 125 PHE A O 1
ATOM 992 N N . ALA A 1 126 ? -14.974 -2.081 9.920 1.00 92.38 126 ALA A N 1
ATOM 993 C CA . ALA A 1 126 ? -16.084 -1.284 9.415 1.00 92.38 126 ALA A CA 1
ATOM 994 C C . ALA A 1 126 ? -16.600 -0.307 10.485 1.00 92.38 126 ALA A C 1
ATOM 996 O O . ALA A 1 126 ? -17.077 -0.721 11.547 1.00 92.38 126 ALA A O 1
ATOM 997 N N . LEU A 1 127 ? -16.574 0.993 10.176 1.00 93.31 127 LEU A N 1
ATOM 998 C CA . LEU A 1 127 ? -17.083 2.037 11.066 1.00 93.31 127 LEU A CA 1
ATOM 999 C C . LEU A 1 127 ? -18.613 1.970 11.175 1.00 93.31 127 LEU A C 1
ATOM 1001 O O . LEU A 1 127 ? -19.345 2.097 10.189 1.00 93.31 127 LEU A O 1
ATOM 1005 N N . ARG A 1 128 ? -19.117 1.799 12.399 1.00 92.00 128 ARG A N 1
ATOM 1006 C CA . ARG A 1 128 ? -20.553 1.680 12.697 1.00 92.00 128 ARG A CA 1
ATOM 1007 C C . ARG A 1 128 ? -20.965 2.609 13.834 1.00 92.00 128 ARG A C 1
ATOM 1009 O O . ARG A 1 128 ? -20.207 2.825 14.781 1.00 92.00 128 ARG A O 1
ATOM 1016 N N . GLY A 1 129 ? -22.191 3.127 13.756 1.00 93.50 129 GLY A N 1
ATOM 1017 C CA . GLY A 1 129 ? -22.778 3.966 14.801 1.00 93.50 129 GLY A CA 1
ATOM 1018 C C . GLY A 1 129 ? -21.915 5.189 15.122 1.00 93.50 129 GLY A C 1
ATOM 1019 O O . GLY A 1 129 ? -21.517 5.932 14.226 1.00 93.50 129 GLY A O 1
ATOM 1020 N N . ALA A 1 130 ? -21.604 5.389 16.405 1.00 91.44 130 ALA A N 1
ATOM 1021 C CA . ALA A 1 130 ? -20.813 6.529 16.872 1.00 91.44 130 ALA A CA 1
ATOM 1022 C C . ALA A 1 130 ? -19.395 6.595 16.268 1.00 91.44 130 ALA A C 1
ATOM 1024 O O . ALA A 1 130 ? -18.864 7.693 16.122 1.00 91.44 130 ALA A O 1
ATOM 1025 N N . HIS A 1 131 ? -18.816 5.464 15.847 1.00 91.94 131 HIS A N 1
ATOM 1026 C CA . HIS A 1 131 ? -17.468 5.398 15.267 1.00 91.94 131 HIS A CA 1
ATOM 1027 C C . HIS A 1 131 ? -17.365 5.947 13.836 1.00 91.94 131 HIS A C 1
ATOM 1029 O O . HIS A 1 131 ? -16.275 5.989 13.286 1.00 91.94 131 HIS A O 1
ATOM 1035 N N . GLN A 1 132 ? -18.464 6.390 13.218 1.00 92.12 132 GLN A N 1
ATOM 1036 C CA . GLN A 1 132 ? -18.429 7.027 11.891 1.00 92.12 132 GLN A CA 1
ATOM 1037 C C . GLN A 1 132 ? -18.079 8.522 11.936 1.00 92.12 132 GLN A C 1
ATOM 1039 O O . GLN A 1 132 ? -17.823 9.126 10.900 1.00 92.12 132 GLN A O 1
ATOM 1044 N N . LYS A 1 133 ? -18.124 9.132 13.124 1.00 90.12 133 LYS A N 1
ATOM 1045 C CA . LYS A 1 133 ? -17.932 10.573 13.339 1.00 90.12 133 LYS A CA 1
ATOM 1046 C C . LYS A 1 133 ? -16.498 11.025 13.667 1.00 90.12 133 LYS A C 1
ATOM 1048 O O . LYS A 1 133 ? -16.210 12.179 13.365 1.00 90.12 133 LYS A O 1
ATOM 1053 N N . PRO A 1 134 ? -15.639 10.231 14.340 1.00 90.94 134 PRO A N 1
ATOM 1054 C CA . PRO A 1 134 ? -14.302 10.679 14.718 1.00 90.94 134 PRO A CA 1
ATOM 1055 C C . PRO A 1 134 ? -13.427 11.057 13.519 1.00 90.94 134 PRO A C 1
ATOM 1057 O O . PRO A 1 134 ? -13.531 10.459 12.450 1.00 90.94 134 PRO A O 1
ATOM 1060 N N . ASP A 1 135 ? -12.513 12.005 13.737 1.00 91.94 135 ASP A N 1
ATOM 1061 C CA . ASP A 1 135 ? -11.487 12.363 12.756 1.00 91.94 135 ASP A CA 1
ATOM 1062 C C . ASP A 1 135 ? -10.514 11.199 12.513 1.00 91.94 135 ASP A C 1
ATOM 1064 O O . ASP A 1 135 ? -10.235 10.405 13.417 1.00 91.94 135 ASP A O 1
ATOM 1068 N N . CYS A 1 136 ? -9.932 11.131 11.311 1.00 92.38 136 CYS A N 1
ATOM 1069 C CA . CYS A 1 136 ? -9.011 10.062 10.903 1.00 92.38 136 CYS A CA 1
ATOM 1070 C C . CYS A 1 136 ? -7.853 9.878 11.896 1.00 92.38 136 CYS A C 1
ATOM 1072 O O . CYS A 1 136 ? -7.453 8.758 12.206 1.00 92.38 136 CYS A O 1
ATOM 1074 N N . GLU A 1 137 ? -7.324 10.988 12.404 1.00 92.38 137 GLU A N 1
ATOM 1075 C CA . GLU A 1 137 ? -6.163 11.063 13.288 1.00 92.38 137 GLU A CA 1
ATOM 1076 C C . GLU A 1 137 ? -6.445 10.514 14.695 1.00 92.38 137 GLU A C 1
ATOM 1078 O O . GLU A 1 137 ? -5.510 10.275 15.457 1.00 92.38 137 GLU A O 1
ATOM 1083 N N . LYS A 1 138 ? -7.718 10.281 15.053 1.00 91.69 138 LYS A N 1
ATOM 1084 C CA . LYS A 1 138 ? -8.086 9.632 16.321 1.00 91.69 138 LYS A CA 1
ATOM 1085 C C . LYS A 1 138 ? -7.706 8.153 16.352 1.00 91.69 138 LYS A C 1
ATOM 1087 O O . LYS A 1 138 ? -7.469 7.628 17.435 1.00 91.69 138 LYS A O 1
ATOM 1092 N N . CYS A 1 139 ? -7.634 7.510 15.187 1.00 92.19 139 CYS A N 1
ATOM 1093 C CA . CYS A 1 139 ? -7.254 6.102 15.047 1.00 92.19 139 CYS A CA 1
ATOM 1094 C C . CYS A 1 139 ? -5.938 5.934 14.273 1.00 92.19 139 CYS A C 1
ATOM 1096 O O . CYS A 1 139 ? -5.137 5.056 14.587 1.00 92.19 139 CYS A O 1
ATOM 1098 N N . HIS A 1 140 ? -5.697 6.774 13.263 1.00 93.00 140 HIS A N 1
ATOM 1099 C CA . HIS A 1 140 ? -4.505 6.714 12.422 1.00 93.00 140 HIS A CA 1
ATOM 1100 C C . HIS A 1 140 ? -3.447 7.704 12.895 1.00 93.00 140 HIS A C 1
ATOM 1102 O O . HIS A 1 140 ? -3.486 8.894 12.576 1.00 93.00 140 HIS A O 1
ATOM 1108 N N . GLU A 1 141 ? -2.468 7.189 13.632 1.00 90.75 141 GLU A N 1
ATOM 1109 C CA . GLU A 1 141 ? -1.371 7.999 14.144 1.00 90.75 141 GLU A CA 1
ATOM 1110 C C . GLU A 1 141 ? -0.468 8.542 13.020 1.00 90.75 141 GLU A C 1
ATOM 1112 O O . GLU A 1 141 ? -0.132 7.816 12.073 1.00 90.75 141 GLU A O 1
ATOM 1117 N N . PRO A 1 142 ? 0.005 9.797 13.141 1.00 87.75 142 PRO A N 1
ATOM 1118 C CA . PRO A 1 142 ? 1.040 10.324 12.264 1.00 87.75 142 PRO A CA 1
ATOM 1119 C C . PRO A 1 142 ? 2.278 9.419 12.253 1.00 87.75 142 PRO A C 1
ATOM 1121 O O . PRO A 1 142 ? 2.652 8.841 13.268 1.00 87.75 142 PRO A O 1
ATOM 1124 N N . ALA A 1 143 ? 2.930 9.314 11.095 1.00 84.75 143 ALA A N 1
ATOM 1125 C CA . ALA A 1 143 ? 4.124 8.492 10.868 1.00 84.75 143 ALA A CA 1
ATOM 1126 C C . ALA A 1 143 ? 3.956 6.961 11.012 1.00 84.75 143 ALA A C 1
ATOM 1128 O O . ALA A 1 143 ? 4.899 6.234 10.694 1.00 84.75 143 ALA A O 1
ATOM 1129 N N . LYS A 1 144 ? 2.776 6.445 11.385 1.00 89.69 144 LYS A N 1
ATOM 1130 C CA . LYS A 1 144 ? 2.450 5.013 11.275 1.00 89.69 144 LYS A CA 1
ATOM 1131 C C . LYS A 1 144 ? 1.760 4.705 9.948 1.00 89.69 144 LYS A C 1
ATOM 1133 O O . LYS A 1 144 ? 1.174 5.575 9.300 1.00 89.69 144 LYS A O 1
ATOM 1138 N N . LYS A 1 145 ? 1.834 3.445 9.513 1.00 88.19 145 LYS A N 1
ATOM 1139 C CA . LYS A 1 145 ? 1.060 2.992 8.350 1.00 88.19 145 LYS A CA 1
ATOM 1140 C C . LYS A 1 145 ? -0.418 2.962 8.731 1.00 88.19 145 LYS A C 1
ATOM 1142 O O . LYS A 1 145 ? -0.766 2.541 9.828 1.00 88.19 145 LYS A O 1
ATOM 1147 N N . TYR A 1 146 ? -1.294 3.326 7.798 1.00 88.94 146 TYR A N 1
ATOM 1148 C CA . TYR A 1 146 ? -2.744 3.288 8.025 1.00 88.94 146 TYR A CA 1
ATOM 1149 C C . TYR A 1 146 ? -3.243 1.896 8.438 1.00 88.94 146 TYR A C 1
ATOM 1151 O O . TYR A 1 146 ? -4.093 1.788 9.315 1.00 88.94 146 TYR A O 1
ATOM 1159 N N . SER A 1 147 ? -2.646 0.839 7.882 1.00 87.62 147 SER A N 1
ATOM 1160 C CA . SER A 1 147 ? -2.944 -0.559 8.217 1.00 87.62 147 SER A CA 1
ATOM 1161 C C . SER A 1 147 ? -2.509 -0.988 9.625 1.00 87.62 147 SER A C 1
ATOM 1163 O O . SER A 1 147 ? -2.758 -2.123 10.005 1.00 87.62 147 SER A O 1
ATOM 1165 N N . GLN A 1 148 ? -1.819 -0.128 10.381 1.00 90.75 148 GLN A N 1
ATOM 1166 C CA . GLN A 1 148 ? -1.365 -0.405 11.750 1.00 90.75 148 GLN A CA 1
ATOM 1167 C C . GLN A 1 148 ? -2.273 0.220 12.816 1.00 90.75 148 GLN A C 1
ATOM 1169 O O . GLN A 1 148 ? -1.928 0.176 13.996 1.00 90.75 148 GLN A O 1
ATOM 1174 N N . ALA A 1 149 ? -3.394 0.834 12.426 1.00 92.62 149 ALA A N 1
ATOM 1175 C CA . ALA A 1 149 ? -4.378 1.302 13.393 1.00 92.62 149 ALA A CA 1
ATOM 1176 C C . ALA A 1 149 ? -4.899 0.129 14.234 1.00 92.62 149 ALA A C 1
ATOM 1178 O O . ALA A 1 149 ? -5.085 -0.979 13.727 1.00 92.62 149 ALA A O 1
ATOM 1179 N N . ALA A 1 150 ? -5.110 0.378 15.524 1.00 91.38 150 ALA A N 1
ATOM 1180 C CA . ALA A 1 150 ? -5.603 -0.645 16.432 1.00 91.38 150 ALA A CA 1
ATOM 1181 C C . ALA A 1 150 ? -7.042 -1.041 16.070 1.00 91.38 150 ALA A C 1
ATOM 1183 O O . ALA A 1 150 ? -7.879 -0.182 15.802 1.00 91.38 150 ALA A O 1
ATOM 1184 N N . LEU A 1 151 ? -7.310 -2.347 16.083 1.00 90.69 151 LEU A N 1
ATOM 1185 C CA . LEU A 1 151 ? -8.630 -2.915 15.787 1.00 90.69 151 LEU A CA 1
ATOM 1186 C C . LEU A 1 151 ? -9.406 -3.262 17.065 1.00 90.69 151 LEU A C 1
ATOM 1188 O O . LEU A 1 151 ? -10.624 -3.415 17.034 1.00 90.69 151 LEU A O 1
ATOM 1192 N N . GLU A 1 152 ? -8.701 -3.373 18.190 1.00 90.31 152 GLU A N 1
ATOM 1193 C CA . GLU A 1 152 ? -9.275 -3.780 19.466 1.00 90.31 152 GLU A CA 1
ATOM 1194 C C . GLU A 1 152 ? -10.024 -2.627 20.135 1.00 90.31 152 GLU A C 1
ATOM 1196 O O . GLU A 1 152 ? -9.499 -1.522 20.282 1.00 90.31 152 GLU A O 1
ATOM 1201 N N . CYS A 1 153 ? -11.235 -2.898 20.622 1.00 89.06 153 CYS A N 1
ATOM 1202 C CA . CYS A 1 153 ? -12.077 -1.901 21.285 1.00 89.06 153 CYS A CA 1
ATOM 1203 C C . CYS A 1 153 ? -11.365 -1.247 22.483 1.00 89.06 153 CYS A C 1
ATOM 1205 O O . CYS A 1 153 ? -11.453 -0.034 22.695 1.00 89.06 153 CYS A O 1
ATOM 1207 N N . ASN A 1 154 ? -10.622 -2.044 23.259 1.00 91.19 154 ASN A N 1
ATOM 1208 C CA . ASN A 1 154 ? -9.918 -1.577 24.452 1.00 91.19 154 ASN A CA 1
ATOM 1209 C C . ASN A 1 154 ? -8.704 -0.690 24.131 1.00 91.19 154 ASN A C 1
ATOM 1211 O O . ASN A 1 154 ? -8.234 0.015 25.022 1.00 91.19 154 ASN A O 1
ATOM 1215 N N . ALA A 1 155 ? -8.239 -0.633 22.877 1.00 89.81 155 ALA A N 1
ATOM 1216 C CA . ALA A 1 155 ? -7.154 0.264 22.487 1.00 89.81 155 ALA A CA 1
ATOM 1217 C C . ALA A 1 155 ? -7.507 1.740 22.742 1.00 89.81 155 ALA A C 1
ATOM 1219 O O . ALA A 1 155 ? -6.630 2.538 23.073 1.00 89.81 155 ALA A O 1
ATOM 1220 N N . CYS A 1 156 ? -8.796 2.090 22.661 1.00 89.38 156 CYS A N 1
ATOM 1221 C CA . CYS A 1 156 ? -9.308 3.412 23.029 1.00 89.38 156 CYS A CA 1
ATOM 1222 C C . CYS A 1 156 ? -10.176 3.382 24.296 1.00 89.38 156 CYS A C 1
ATOM 1224 O O . CYS A 1 156 ? -10.130 4.323 25.086 1.00 89.38 156 CYS A O 1
ATOM 1226 N N . HIS A 1 157 ? -10.914 2.296 24.531 1.00 91.19 157 HIS A N 1
ATOM 1227 C CA . HIS A 1 157 ? -11.854 2.176 25.650 1.00 91.19 157 HIS A CA 1
ATOM 1228 C C . HIS A 1 157 ? -11.254 1.548 26.917 1.00 91.19 157 HIS A C 1
ATOM 1230 O O . HIS A 1 157 ? -11.989 1.105 27.793 1.00 91.19 157 HIS A O 1
ATOM 1236 N N . LYS A 1 158 ? -9.924 1.541 27.081 1.00 91.31 158 LYS A N 1
ATOM 1237 C CA . LYS A 1 158 ? -9.267 0.971 28.275 1.00 91.31 158 LYS A CA 1
ATOM 1238 C C . LYS A 1 158 ? -9.772 1.553 29.602 1.00 91.31 158 LYS A C 1
ATOM 1240 O O . LYS A 1 158 ? -9.785 0.865 30.613 1.00 91.31 158 LYS A O 1
ATOM 1245 N N . LYS A 1 159 ? -10.157 2.834 29.616 1.00 90.00 159 LYS A N 1
ATOM 1246 C CA . LYS A 1 159 ? -10.701 3.499 30.816 1.00 90.00 159 LYS A CA 1
ATOM 1247 C C . LYS A 1 159 ? -12.156 3.126 31.099 1.00 90.00 159 LYS A C 1
ATOM 1249 O O . LYS A 1 159 ? -12.584 3.243 32.242 1.00 90.00 159 LYS A O 1
ATOM 1254 N N . ASP A 1 160 ? -12.876 2.694 30.070 1.00 88.62 160 ASP A N 1
ATOM 1255 C CA . ASP A 1 160 ? -14.276 2.286 30.155 1.00 88.62 160 ASP A CA 1
ATOM 1256 C C . ASP A 1 160 ? -14.400 0.785 30.471 1.00 88.62 160 ASP A C 1
ATOM 1258 O O . ASP A 1 160 ? -15.475 0.317 30.847 1.00 88.62 160 ASP A O 1
ATOM 1262 N N . ASP A 1 161 ? -13.303 0.026 30.348 1.00 85.88 161 ASP A N 1
ATOM 1263 C CA . ASP A 1 161 ? -13.269 -1.386 30.708 1.00 85.88 161 ASP A CA 1
ATOM 1264 C C . ASP A 1 161 ? -13.227 -1.589 32.230 1.00 85.88 161 ASP A C 1
ATOM 1266 O O . ASP A 1 161 ? -12.194 -1.484 32.899 1.00 85.88 161 ASP A O 1
ATOM 1270 N N . VAL A 1 162 ? -14.386 -1.948 32.773 1.00 85.69 162 VAL A N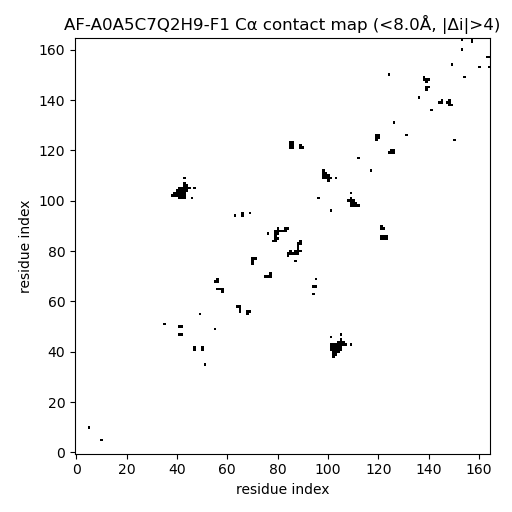 1
ATOM 1271 C CA . VAL A 1 162 ? -14.576 -2.274 34.189 1.00 85.69 162 VAL A CA 1
ATOM 1272 C C . VAL A 1 162 ? -13.838 -3.545 34.624 1.00 85.69 162 VAL A C 1
ATOM 1274 O O . VAL A 1 162 ? -13.573 -3.705 35.816 1.00 85.69 162 VAL A O 1
ATOM 1277 N N . HIS A 1 163 ? -13.474 -4.428 33.687 1.00 83.94 163 HIS A N 1
ATOM 1278 C CA . HIS A 1 163 ? -12.740 -5.664 33.973 1.00 83.94 163 HIS A CA 1
ATOM 1279 C C . HIS A 1 163 ? -11.220 -5.455 34.040 1.00 83.94 163 HIS A C 1
ATOM 1281 O O . HIS A 1 163 ? -10.505 -6.374 34.438 1.00 83.94 163 HIS A O 1
ATOM 1287 N N . LYS A 1 164 ? -10.735 -4.238 33.743 1.00 72.94 164 LYS A N 1
ATOM 1288 C CA . LYS A 1 164 ? -9.320 -3.835 33.811 1.00 72.94 164 LYS A CA 1
ATOM 1289 C C . LYS A 1 164 ? -8.377 -4.755 33.009 1.00 72.94 164 LYS A C 1
ATOM 1291 O O . LYS A 1 164 ? -7.274 -5.036 33.486 1.00 72.94 164 LYS A O 1
ATOM 1296 N N . GLY A 1 165 ? -8.810 -5.200 31.824 1.00 60.78 165 GLY A N 1
ATOM 1297 C CA . GLY A 1 165 ? -7.987 -5.890 30.818 1.00 60.78 165 GLY A CA 1
ATOM 1298 C C . GLY A 1 165 ? -7.310 -4.919 29.852 1.00 60.78 165 GLY A C 1
ATOM 1299 O O . GLY A 1 165 ? -7.923 -4.570 28.817 1.00 60.78 165 GLY A O 1
#

Mean predicted aligned error: 11.7 Å

Radius of gyration: 30.24 Å; Cα contacts (8 Å, |Δi|>4): 112; chains: 1; bounding box: 102×27×74 Å

Solvent-accessible surface area (backbone atoms only — not comparable to full-atom values): 10387 Å² total; per-residue (Å²): 142,80,84,87,75,79,56,71,67,65,55,52,53,53,52,52,52,52,51,54,50,54,59,58,74,65,61,78,76,75,83,75,58,73,70,69,79,70,53,91,44,52,43,24,57,92,45,53,90,47,62,90,45,55,71,70,61,51,46,89,97,32,72,73,64,24,54,50,43,56,30,72,71,41,46,68,59,37,46,23,44,74,70,47,34,55,46,73,21,53,46,82,90,72,67,62,62,82,36,44,49,47,50,68,23,54,85,46,79,38,68,68,74,58,80,90,74,63,65,41,78,39,39,92,63,57,62,56,80,81,62,64,71,68,62,69,66,81,57,40,52,87,97,55,62,71,91,68,41,78,84,56,70,50,79,76,38,50,87,74,42,88,83,73,117

pLDDT: mean 82.91, std 14.28, range [43.91, 95.75]

Foldseek 3Di:
DDDDDDDPVVVVVVVVVVVVVVVVVPPPPPPDDPVNVVQLAAFEQVCNVCRSVCVLQDDPPDQPVSLVSVCVVVVVLVCCCVVLHALSSVDDDDRPCVAAPTRPDHPDPRGDDDPVPDQQVSHPAHQDDPSVPDDLCVQDPPPDDSVPGDRDPCVPCCVVDPVND

Sequence (165 aa):
MTPWSATPARRAARWLLAAVLAIMGWSSAQAQNIESVLRPGDVIQGHAKWEEDCKSCHVKFDRAAQDRLCMDCHKEIGQDVRAKTGYHGRMKPQTCRNCHTDHKGRGARIVELDKKQFDHSLTDFALRGAHQKPDCEKCHEPAKKYSQAALECNACHKKDDVHKG

Secondary structure (DSSP, 8-state):
-------HHHHHHHHHHHHHHHHHTT-------HHHHT-SSPPPGGGGGGTT-GGGT--TT-HHHHHHHHHHHSHHHHHHHHHT-HHHHHSPP--GGGTB-STT-TT--SB---TTT--GGGSSS---GGGGSS-GGGTS-TTS-GGGS--STHHHHTTT-TT--